Protein AF-A0A7N2LKW4-F1 (afdb_monomer)

Secondary structure (DSSP, 8-state):
----TT--EEE--TTTTTT-SEEEEES-TT--EEE-GGG-TT--EEEEES--HHHHHHHHHS--TT-EEEEE-SSS------

Nearest PDB structures (foldseek):
  8bya-assembly1_E  TM=6.193E-01  e=7.048E-01  Homo sapiens
  4fcg-assembly1_A  TM=6.625E-01  e=2.400E+00  Xanthomonas euvesicatoria pv. vesicatoria str. 85-10
  8xuq-assembly1_G  TM=7.001E-01  e=2.885E+00  Solanum lycopersicum
  4mqw-assembly1_X  TM=6.240E-01  e=4.166E+00  Homo sapiens
  8wvw-assembly1_A  TM=6.807E-01  e=5.660E+00  Homo sapiens

pLDDT: mean 71.63, std 17.66, range [34.56, 89.88]

Radius of gyration: 12.79 Å; Cα contacts (8 Å, |Δi|>4): 127; chains: 1; bounding box: 25×32×27 Å

Solvent-accessible surface area (backbone atoms only — not comparable to full-atom values): 5019 Å² total; per-residue (Å²): 136,88,79,51,56,80,40,40,68,48,79,38,50,84,74,40,64,59,80,37,42,68,48,78,50,65,49,34,49,48,38,73,44,80,45,42,67,86,39,31,80,45,44,48,37,38,40,45,32,59,57,33,70,69,42,49,54,55,50,68,70,51,76,61,87,75,49,56,71,47,75,51,84,58,90,88,85,86,78,81,92,122

Foldseek 3Di:
DDQPQQAQEDEADQVRPQQDQEAEDENNQNHDYDDDPVSNPNHQEYEYYNYHPNNVVVVVVVCPPRYPYDDPPDDDDDDDDD

Sequence (82 aa):
MSFLFNLEELILEEQALQKIVELEIVNCRSLKVLTGLENLKTLQQLNLTDMSKEFIATIEETKVPGSITCLYQRIEWCWTKI

Organism: Quercus lobata (NCBI:txid97700)

Mean predicted aligned error: 9.28 Å

Structure (mmCIF, N/CA/C/O backbone):
data_AF-A0A7N2LKW4-F1
#
_entry.id   AF-A0A7N2LKW4-F1
#
loop_
_atom_site.group_PDB
_atom_site.id
_atom_site.type_symbol
_atom_site.label_atom_id
_atom_site.label_alt_id
_atom_site.label_comp_id
_atom_site.label_asym_id
_atom_site.label_entity_id
_atom_site.label_seq_id
_atom_site.pdbx_PDB_ins_code
_atom_site.Cartn_x
_atom_site.Cartn_y
_atom_site.Cartn_z
_atom_site.occupancy
_atom_site.B_iso_or_equiv
_atom_site.auth_seq_id
_atom_site.auth_comp_id
_atom_site.auth_asym_id
_atom_site.auth_atom_id
_atom_site.pdbx_PDB_model_num
ATOM 1 N N . MET A 1 1 ? -16.317 4.273 -13.302 1.00 46.16 1 MET A N 1
ATOM 2 C CA . MET A 1 1 ? -14.980 3.781 -12.915 1.00 46.16 1 MET A CA 1
ATOM 3 C C . MET A 1 1 ? -13.951 4.782 -13.392 1.00 46.16 1 MET A C 1
ATOM 5 O O . MET A 1 1 ? -13.660 4.843 -14.578 1.00 46.16 1 MET A O 1
ATOM 9 N N . SER A 1 2 ? -13.503 5.649 -12.492 1.00 52.03 2 SER A N 1
ATOM 10 C CA . SER A 1 2 ? -12.416 6.595 -12.734 1.00 52.03 2 SER A CA 1
ATOM 11 C C . SER A 1 2 ? -11.101 5.873 -12.477 1.00 52.03 2 SER A C 1
ATOM 13 O O . SER A 1 2 ? -10.794 5.522 -11.343 1.00 52.03 2 SER A O 1
ATOM 15 N N . PHE A 1 3 ? -10.368 5.598 -13.546 1.00 58.16 3 PHE A N 1
ATOM 16 C CA . PHE A 1 3 ? -9.070 4.950 -13.473 1.00 58.16 3 PHE A CA 1
ATOM 17 C C . PHE A 1 3 ? -7.993 6.000 -13.197 1.00 58.16 3 PHE A C 1
ATOM 19 O O . PHE A 1 3 ? -7.828 6.951 -13.962 1.00 58.16 3 PHE A O 1
ATOM 26 N N . LEU A 1 4 ? -7.265 5.834 -12.098 1.00 72.25 4 LEU A N 1
ATOM 27 C CA . LEU A 1 4 ? -6.232 6.767 -11.660 1.00 72.25 4 LEU A CA 1
ATOM 28 C C . LEU A 1 4 ? -4.857 6.355 -12.210 1.00 72.25 4 LEU A C 1
ATOM 30 O O . LEU A 1 4 ? -3.905 6.146 -11.468 1.00 72.25 4 LEU A O 1
ATOM 34 N N . PHE A 1 5 ? -4.750 6.235 -13.537 1.00 74.81 5 PHE A N 1
ATOM 35 C CA . PHE A 1 5 ? -3.546 5.722 -14.210 1.00 74.81 5 PHE A CA 1
ATOM 36 C C . PHE A 1 5 ? -2.273 6.545 -13.945 1.00 74.81 5 PHE A C 1
ATOM 38 O O . PHE A 1 5 ? -1.166 6.024 -14.066 1.00 74.81 5 PHE A O 1
ATOM 45 N N . ASN A 1 6 ? -2.435 7.818 -13.581 1.00 83.19 6 ASN A N 1
ATOM 46 C CA . ASN A 1 6 ? -1.344 8.754 -13.306 1.00 83.19 6 ASN A CA 1
ATOM 47 C C . ASN A 1 6 ? -1.180 9.042 -11.806 1.00 83.19 6 ASN A C 1
ATOM 49 O O . ASN A 1 6 ? -0.510 10.003 -11.444 1.00 83.19 6 ASN A O 1
ATOM 53 N N . LEU A 1 7 ? -1.834 8.274 -10.929 1.00 86.56 7 LEU A N 1
ATOM 54 C CA . LEU A 1 7 ? -1.634 8.429 -9.494 1.00 86.56 7 LEU A CA 1
ATOM 55 C C . LEU A 1 7 ? -0.249 7.904 -9.131 1.00 86.56 7 LEU A C 1
ATOM 57 O O . LEU A 1 7 ? 0.003 6.706 -9.235 1.00 86.56 7 LEU A O 1
ATOM 61 N N . GLU A 1 8 ? 0.635 8.814 -8.734 1.00 89.88 8 GLU A N 1
ATOM 62 C CA . GLU A 1 8 ? 2.004 8.481 -8.329 1.00 89.88 8 GLU A C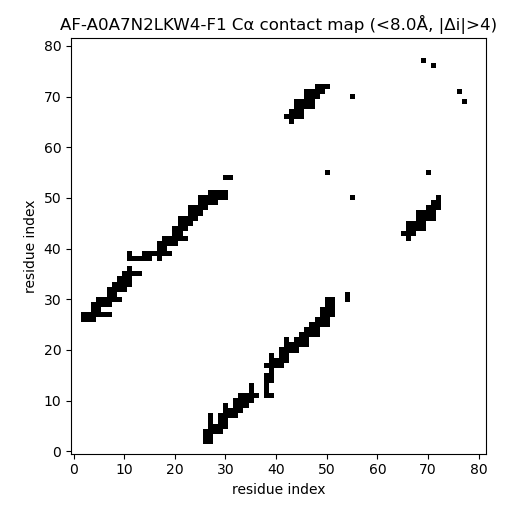A 1
ATOM 63 C C . GLU A 1 8 ? 2.150 8.331 -6.816 1.00 89.88 8 GLU A C 1
ATOM 65 O O . GLU A 1 8 ? 2.965 7.535 -6.346 1.00 89.88 8 GLU A O 1
ATOM 70 N N . GLU A 1 9 ? 1.323 9.043 -6.053 1.00 89.44 9 GLU A N 1
ATOM 71 C CA . GLU A 1 9 ? 1.408 9.095 -4.598 1.00 89.44 9 GLU A CA 1
ATOM 72 C C . GLU A 1 9 ? 0.015 8.989 -3.977 1.00 89.44 9 GLU A C 1
ATOM 74 O O . GLU A 1 9 ? -0.926 9.660 -4.406 1.00 89.44 9 GLU A O 1
ATOM 79 N N . LEU A 1 10 ? -0.109 8.149 -2.950 1.00 87.06 10 LEU A N 1
ATOM 80 C CA . LEU A 1 10 ? -1.288 8.053 -2.103 1.00 87.06 10 LEU A CA 1
ATOM 81 C C . LEU A 1 10 ? -0.859 8.233 -0.647 1.00 87.06 10 LEU A C 1
ATOM 83 O O . LEU A 1 10 ? -0.151 7.396 -0.087 1.00 87.06 10 LEU A O 1
ATOM 87 N N . ILE A 1 11 ? -1.300 9.337 -0.049 1.00 88.38 11 ILE A N 1
ATOM 88 C CA . ILE A 1 11 ? -0.964 9.718 1.322 1.00 88.38 11 ILE A CA 1
ATOM 89 C C . ILE A 1 11 ? -2.241 9.668 2.154 1.00 88.38 11 ILE A C 1
ATOM 91 O O . ILE A 1 11 ? -3.229 10.333 1.840 1.00 88.38 11 ILE A O 1
ATOM 95 N N . LEU A 1 12 ? -2.220 8.868 3.214 1.00 86.62 12 LEU A N 1
ATOM 96 C CA . LEU A 1 12 ? -3.317 8.742 4.162 1.00 86.62 12 LEU A CA 1
ATOM 97 C C . LEU A 1 12 ? -2.980 9.540 5.418 1.00 86.62 12 LEU A C 1
ATOM 99 O O . LEU A 1 12 ? -2.176 9.121 6.247 1.00 86.62 12 LEU A O 1
ATOM 103 N N . GLU A 1 13 ? -3.577 10.717 5.545 1.00 88.00 13 GLU A N 1
ATOM 104 C CA . GLU A 1 13 ? -3.323 11.596 6.685 1.00 88.00 13 GLU A CA 1
ATOM 105 C C . GLU A 1 13 ? -3.819 10.996 8.008 1.00 88.00 13 GLU A C 1
ATOM 107 O O . GLU A 1 13 ? -4.670 10.100 8.051 1.00 88.00 13 GLU A O 1
ATOM 112 N N . GLU A 1 14 ? -3.295 11.513 9.119 1.00 78.69 14 GLU A N 1
ATOM 113 C CA . GLU A 1 14 ? -3.812 11.181 10.440 1.00 78.69 14 GLU A CA 1
ATOM 114 C C . GLU A 1 14 ? -5.311 11.509 10.476 1.00 78.69 14 GLU A C 1
ATOM 116 O O . GLU A 1 14 ? -5.724 12.587 10.060 1.00 78.69 14 GLU A O 1
ATOM 121 N N . GLN A 1 15 ? -6.136 10.570 10.952 1.00 82.06 15 GLN A N 1
ATOM 122 C CA . GLN A 1 15 ? -7.607 10.648 10.932 1.00 82.06 15 GLN A CA 1
ATOM 123 C C . GLN A 1 15 ? -8.290 10.404 9.577 1.00 82.06 15 GLN A C 1
ATOM 125 O O . GLN A 1 15 ? -9.525 10.411 9.530 1.00 82.06 15 GLN A O 1
ATOM 130 N N . ALA A 1 16 ? -7.554 10.109 8.506 1.00 81.75 16 ALA A N 1
ATOM 131 C CA . ALA A 1 16 ? -8.164 9.657 7.263 1.00 81.75 16 ALA A CA 1
ATOM 132 C C . ALA A 1 16 ? -8.846 8.296 7.465 1.00 81.75 16 ALA A C 1
ATOM 134 O O . ALA A 1 16 ? -8.330 7.419 8.155 1.00 81.75 16 ALA A O 1
ATOM 135 N N . LEU A 1 17 ? -10.027 8.129 6.859 1.00 80.44 17 LEU A N 1
ATOM 136 C CA . LEU A 1 17 ? -10.703 6.836 6.707 1.00 80.44 17 LEU A CA 1
ATOM 137 C C . LEU A 1 17 ? -10.770 5.994 8.006 1.00 80.44 17 LEU A C 1
ATOM 139 O O . LEU A 1 17 ? -10.640 4.779 7.970 1.00 80.44 17 LEU A O 1
ATOM 143 N N . GLN A 1 18 ? -11.030 6.614 9.166 1.00 83.69 18 GLN A N 1
ATOM 144 C CA . GLN A 1 18 ? -10.934 5.952 10.487 1.00 83.69 18 GLN A CA 1
ATOM 145 C C . GLN A 1 18 ? -11.816 4.708 10.685 1.00 83.69 18 GLN A C 1
ATOM 147 O O . GLN A 1 18 ? -11.643 3.974 11.658 1.00 83.69 18 GLN A O 1
ATOM 152 N N . LYS A 1 19 ? -12.802 4.496 9.811 1.00 87.19 19 LYS A N 1
ATOM 153 C CA . LYS A 1 19 ? -13.738 3.365 9.855 1.00 87.19 19 LYS A CA 1
ATOM 154 C C . LYS A 1 19 ? -13.556 2.396 8.684 1.00 87.19 19 LYS A C 1
ATOM 156 O O . LYS A 1 19 ? -14.407 1.530 8.500 1.00 87.19 19 LYS A O 1
ATOM 161 N N . ILE A 1 20 ? -12.528 2.583 7.856 1.00 86.50 20 ILE A N 1
ATOM 162 C CA . ILE A 1 20 ? -12.313 1.729 6.695 1.00 86.50 20 ILE A CA 1
ATOM 163 C C . ILE A 1 20 ? -11.781 0.375 7.143 1.00 86.50 20 ILE A C 1
ATOM 165 O O . ILE A 1 20 ? -10.778 0.284 7.841 1.00 86.50 20 ILE A O 1
ATOM 169 N N . VAL A 1 21 ? -12.482 -0.675 6.737 1.00 86.38 21 VAL A N 1
ATOM 170 C CA . VAL A 1 21 ? -12.090 -2.056 7.029 1.00 86.38 21 VAL A CA 1
ATOM 171 C C . VAL A 1 21 ? -11.312 -2.647 5.855 1.00 86.38 21 VAL A C 1
ATOM 173 O O . VAL A 1 21 ? -10.369 -3.410 6.059 1.00 86.38 21 VAL A O 1
ATOM 176 N N . GLU A 1 22 ? -11.661 -2.242 4.635 1.00 85.00 22 GLU A N 1
ATOM 177 C CA . GLU A 1 22 ? -11.097 -2.768 3.394 1.00 85.00 22 GLU A CA 1
ATOM 178 C C . GLU A 1 22 ? -10.716 -1.610 2.470 1.00 85.00 22 GLU A C 1
ATOM 180 O O . GLU A 1 22 ? -11.534 -0.727 2.198 1.00 85.00 22 GLU A O 1
ATOM 185 N N . LEU A 1 23 ? -9.470 -1.610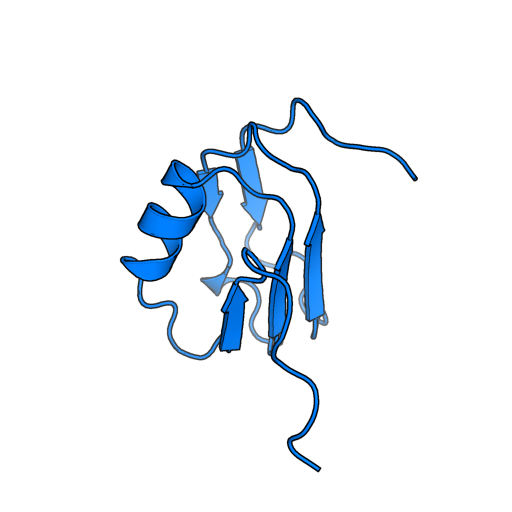 1.994 1.00 84.19 23 LEU A N 1
ATOM 186 C CA . LEU A 1 23 ? -8.969 -0.661 1.006 1.00 84.19 23 LEU A CA 1
ATOM 187 C C . LEU A 1 23 ? -8.543 -1.428 -0.243 1.00 84.19 23 LEU A C 1
ATOM 189 O O . LEU A 1 23 ? -7.696 -2.317 -0.174 1.00 84.19 23 LEU A O 1
ATOM 193 N N . GLU A 1 24 ? -9.121 -1.066 -1.383 1.00 85.31 24 GLU A N 1
ATOM 194 C CA . GLU A 1 24 ? -8.796 -1.662 -2.675 1.00 85.31 24 GLU A CA 1
ATOM 195 C C . GLU A 1 24 ? -8.181 -0.610 -3.601 1.00 85.31 24 GLU A C 1
ATOM 197 O O . GLU A 1 24 ? -8.769 0.445 -3.850 1.00 85.31 24 GLU A O 1
ATOM 202 N N . ILE A 1 25 ? -6.989 -0.905 -4.117 1.00 82.19 25 ILE A N 1
ATOM 203 C CA . ILE A 1 25 ? -6.293 -0.088 -5.110 1.00 82.19 25 ILE A CA 1
ATOM 204 C C . ILE A 1 25 ? -6.084 -0.955 -6.347 1.00 82.19 25 ILE A C 1
ATOM 206 O O . ILE A 1 25 ? -5.418 -1.991 -6.296 1.00 82.19 25 ILE A O 1
ATOM 210 N N . VAL A 1 26 ? -6.664 -0.521 -7.466 1.00 84.25 26 VAL A N 1
ATOM 211 C CA . VAL A 1 26 ? -6.687 -1.286 -8.717 1.00 84.25 26 VAL A CA 1
ATOM 212 C C . VAL A 1 26 ? -6.071 -0.474 -9.849 1.00 84.25 26 VAL A C 1
ATOM 214 O O . VAL A 1 26 ? -6.418 0.693 -10.040 1.00 84.25 26 VAL A O 1
ATOM 217 N N . ASN A 1 27 ? -5.194 -1.108 -10.631 1.00 84.19 27 ASN A N 1
ATOM 218 C CA . ASN A 1 27 ? -4.617 -0.570 -11.868 1.00 84.19 27 ASN A CA 1
ATOM 219 C C . ASN A 1 27 ? -3.897 0.784 -11.685 1.00 84.19 27 ASN A C 1
ATOM 221 O O . ASN A 1 27 ? -3.903 1.651 -12.562 1.00 84.19 27 ASN A O 1
ATOM 225 N N . CYS A 1 28 ? -3.265 0.979 -10.525 1.00 86.44 28 CYS A N 1
ATOM 226 C CA . CYS A 1 28 ? -2.456 2.159 -10.219 1.00 86.44 28 CYS A CA 1
ATOM 227 C C . CYS A 1 28 ? -0.972 1.855 -10.471 1.00 86.44 28 CYS A C 1
ATOM 229 O O . CYS A 1 28 ? -0.145 1.872 -9.566 1.00 86.44 28 CYS A O 1
ATOM 231 N N . ARG A 1 29 ? -0.621 1.547 -11.727 1.00 83.56 29 ARG A N 1
ATOM 232 C CA . ARG A 1 29 ? 0.744 1.132 -12.116 1.00 83.56 29 ARG A CA 1
ATOM 233 C C . ARG A 1 29 ? 1.803 2.228 -11.957 1.00 83.56 29 ARG A C 1
ATOM 235 O O . ARG A 1 29 ? 2.983 1.913 -11.850 1.00 83.56 29 ARG A O 1
ATOM 242 N N . SER A 1 30 ? 1.384 3.490 -11.928 1.00 88.12 30 SER A N 1
ATOM 243 C CA . SER A 1 30 ? 2.270 4.637 -11.700 1.00 88.12 30 SER A CA 1
ATOM 244 C C . SER A 1 30 ? 2.499 4.933 -10.216 1.00 88.12 30 SER A C 1
ATOM 246 O O . SER A 1 30 ? 3.335 5.781 -9.914 1.00 88.12 30 SER A O 1
ATOM 248 N N . LEU A 1 31 ? 1.794 4.246 -9.304 1.00 86.81 31 LEU A N 1
ATOM 249 C CA . LEU A 1 31 ? 1.900 4.479 -7.867 1.00 86.81 31 LEU A CA 1
ATOM 250 C C . LEU A 1 31 ? 3.275 4.029 -7.377 1.00 86.81 31 LEU A C 1
ATOM 252 O O . LEU A 1 31 ? 3.657 2.869 -7.530 1.00 86.81 31 LEU A O 1
ATOM 256 N N . LYS A 1 32 ? 4.013 4.967 -6.796 1.00 85.94 32 LYS A N 1
ATOM 257 C CA . LYS A 1 32 ? 5.357 4.766 -6.244 1.00 85.94 32 LYS A CA 1
ATOM 258 C C . LYS A 1 32 ? 5.352 4.884 -4.729 1.00 85.94 32 LYS A C 1
ATOM 260 O O . LYS A 1 32 ? 6.137 4.217 -4.067 1.00 85.94 32 LYS A O 1
ATOM 265 N N . VAL A 1 33 ? 4.476 5.732 -4.192 1.00 83.31 33 VAL A N 1
ATOM 266 C CA . VAL A 1 33 ? 4.433 6.058 -2.767 1.00 83.31 33 VAL A CA 1
ATOM 267 C C . VAL A 1 33 ? 3.053 5.737 -2.208 1.00 83.31 33 VAL A C 1
ATOM 269 O O . VAL A 1 33 ? 2.045 6.248 -2.691 1.00 83.31 33 VAL A O 1
ATOM 272 N N . LEU A 1 34 ? 3.027 4.904 -1.168 1.00 84.69 34 LEU A N 1
ATOM 273 C CA . LEU A 1 34 ? 1.856 4.640 -0.340 1.00 84.69 34 LEU A CA 1
ATOM 274 C C . LEU A 1 34 ? 2.265 4.781 1.124 1.00 84.69 34 LEU A C 1
ATOM 276 O O . LEU A 1 34 ? 3.027 3.961 1.633 1.00 84.69 34 LEU A O 1
ATOM 280 N N . THR A 1 35 ? 1.788 5.830 1.784 1.00 84.94 35 THR A N 1
ATOM 281 C CA . THR A 1 35 ? 2.159 6.154 3.170 1.00 84.94 35 THR A CA 1
ATOM 282 C C . THR A 1 35 ? 0.929 6.458 4.014 1.00 84.94 35 THR A C 1
ATOM 284 O O . THR A 1 35 ? -0.134 6.801 3.491 1.00 84.94 35 THR A O 1
ATOM 287 N N . GLY A 1 36 ? 1.059 6.312 5.336 1.00 81.06 36 GLY A N 1
ATOM 288 C CA . GLY A 1 36 ? -0.036 6.572 6.266 1.00 81.06 36 GLY A CA 1
ATOM 289 C C . GLY A 1 36 ? -1.011 5.405 6.435 1.00 81.06 36 GLY A C 1
ATOM 290 O O . GLY A 1 36 ? -2.095 5.588 6.988 1.00 81.06 36 GLY A O 1
ATOM 291 N N . LEU A 1 37 ? -0.652 4.193 5.996 1.00 81.00 37 LEU A N 1
ATOM 292 C CA . LEU A 1 37 ? -1.437 2.984 6.287 1.00 81.00 37 LEU A CA 1
ATOM 293 C C . LEU A 1 37 ? -1.538 2.737 7.800 1.00 81.00 37 LEU A C 1
ATOM 295 O O . LEU A 1 37 ? -2.562 2.265 8.283 1.00 81.00 37 LEU A O 1
ATOM 299 N N . GLU A 1 38 ? -0.516 3.130 8.560 1.00 79.50 38 GLU A N 1
ATOM 300 C CA . GLU A 1 38 ? -0.490 3.110 10.021 1.00 79.50 38 GLU A CA 1
ATOM 301 C C . GLU A 1 38 ? -1.579 3.982 10.669 1.00 79.50 38 GLU A C 1
ATOM 303 O O . GLU A 1 38 ? -1.982 3.729 11.808 1.00 79.50 38 GLU A O 1
ATOM 308 N N . ASN A 1 39 ? -2.101 4.977 9.943 1.00 83.50 39 ASN A N 1
ATOM 309 C 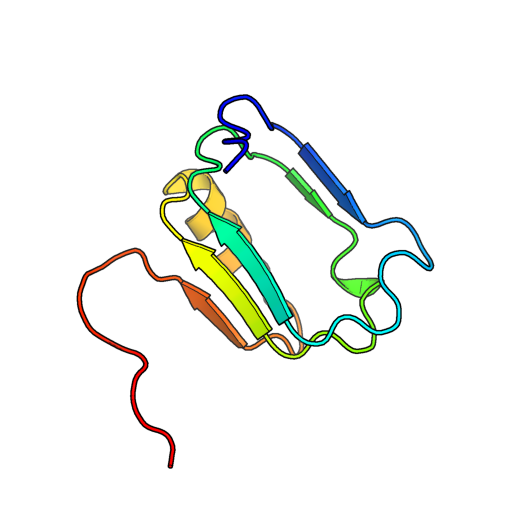CA . ASN A 1 39 ? -3.188 5.830 10.420 1.00 83.50 39 ASN A CA 1
ATOM 310 C C . ASN A 1 39 ? -4.550 5.125 10.334 1.00 83.50 39 ASN A C 1
ATOM 312 O O . ASN A 1 39 ? -5.490 5.499 11.045 1.00 83.50 39 ASN A O 1
ATOM 316 N N . LEU A 1 40 ? -4.663 4.071 9.516 1.00 83.00 40 LEU A N 1
ATOM 317 C CA . LEU A 1 40 ? -5.890 3.304 9.321 1.00 83.00 40 LEU A CA 1
ATOM 318 C C . LEU A 1 40 ? -6.056 2.227 10.399 1.00 83.00 40 LEU A C 1
ATOM 320 O O . LEU A 1 40 ? -5.928 1.030 10.159 1.00 83.00 40 LEU A O 1
ATOM 324 N N . LYS A 1 41 ? -6.405 2.662 11.613 1.00 81.25 41 LYS A N 1
ATOM 325 C CA . LYS A 1 41 ? -6.530 1.798 12.806 1.00 81.25 41 LYS A CA 1
ATOM 326 C C . LYS A 1 41 ? -7.538 0.648 12.678 1.00 81.25 41 LYS A C 1
ATOM 328 O O . LYS A 1 41 ? -7.495 -0.281 13.479 1.00 81.25 41 LYS A O 1
ATOM 333 N N . THR A 1 42 ? -8.482 0.745 11.745 1.00 84.44 42 THR A N 1
ATOM 334 C CA . THR A 1 42 ? -9.552 -0.242 11.532 1.00 84.44 42 THR A CA 1
ATOM 335 C C . THR A 1 42 ? -9.361 -1.080 10.271 1.00 84.44 42 THR A C 1
ATOM 337 O O . THR A 1 42 ? -10.155 -1.996 10.049 1.00 84.44 42 THR A O 1
ATOM 340 N N . LEU A 1 43 ? -8.309 -0.816 9.487 1.00 83.38 43 LEU A N 1
ATOM 341 C CA . LEU A 1 43 ? -8.038 -1.536 8.250 1.00 83.38 43 LEU A CA 1
ATOM 342 C C . LEU A 1 43 ? -7.628 -2.974 8.562 1.00 83.38 43 LEU A C 1
ATOM 344 O O . LEU A 1 43 ? -6.677 -3.224 9.299 1.00 83.38 43 LEU A O 1
ATOM 348 N N . GLN A 1 44 ? -8.355 -3.918 7.979 1.00 82.38 44 GLN A N 1
ATOM 349 C CA . GLN A 1 44 ? -8.097 -5.351 8.102 1.00 82.38 44 GLN A CA 1
ATOM 350 C C . GLN A 1 44 ? -7.573 -5.938 6.792 1.00 82.38 44 GLN A C 1
ATOM 352 O O . GLN A 1 44 ? -6.777 -6.878 6.813 1.00 82.38 44 GLN A O 1
ATOM 357 N N . GLN A 1 45 ? -8.005 -5.384 5.655 1.00 80.06 45 GLN A N 1
ATOM 358 C CA . GLN A 1 45 ? -7.651 -5.886 4.331 1.00 80.06 45 GLN A CA 1
ATOM 359 C C . GLN A 1 45 ? -7.163 -4.761 3.421 1.00 80.06 45 GLN A C 1
ATOM 361 O O . GLN A 1 45 ? -7.833 -3.741 3.254 1.00 80.06 45 GLN A O 1
ATOM 366 N N . LEU A 1 46 ? -6.003 -4.983 2.804 1.00 81.62 46 LEU A N 1
ATOM 367 C CA . LEU A 1 46 ? -5.462 -4.143 1.744 1.00 81.62 46 LEU A CA 1
ATOM 368 C C . LEU A 1 46 ? -5.310 -4.998 0.486 1.00 81.62 46 LEU A C 1
ATOM 370 O O . LEU A 1 46 ? -4.474 -5.905 0.437 1.00 81.62 46 LEU A O 1
ATOM 374 N N . ASN A 1 47 ? -6.119 -4.685 -0.521 1.00 81.88 47 ASN A N 1
ATOM 375 C CA . ASN A 1 47 ? -6.132 -5.374 -1.801 1.00 81.88 47 ASN A CA 1
ATOM 376 C C . ASN A 1 47 ? -5.436 -4.505 -2.846 1.00 81.88 47 ASN A C 1
ATOM 378 O O . ASN A 1 47 ? -5.877 -3.395 -3.149 1.00 81.88 47 ASN A O 1
ATOM 382 N N . LEU A 1 48 ? -4.335 -5.021 -3.385 1.00 80.12 48 LEU A N 1
ATOM 383 C CA . LEU A 1 48 ? -3.552 -4.372 -4.428 1.00 80.12 48 LEU A CA 1
ATOM 384 C C . LEU A 1 48 ? -3.639 -5.224 -5.694 1.00 80.12 48 LEU A C 1
ATOM 386 O O . LEU A 1 48 ? -3.085 -6.324 -5.749 1.00 80.12 48 LEU A O 1
ATOM 390 N N . THR A 1 49 ? -4.323 -4.707 -6.711 1.00 82.25 49 THR A N 1
ATOM 391 C CA . THR A 1 49 ? -4.599 -5.434 -7.956 1.00 82.25 49 THR A CA 1
ATOM 392 C C . THR A 1 49 ? -4.014 -4.681 -9.144 1.00 82.25 49 THR A C 1
ATOM 394 O O . THR A 1 49 ? -4.223 -3.478 -9.286 1.00 82.25 49 THR A O 1
ATOM 397 N N . ASP A 1 50 ? -3.312 -5.386 -10.035 1.00 81.50 50 ASP A N 1
ATOM 398 C CA . ASP A 1 50 ? -2.725 -4.803 -11.258 1.00 81.50 50 ASP A CA 1
ATOM 399 C C . ASP A 1 50 ? -1.807 -3.588 -10.976 1.00 81.50 50 ASP A C 1
ATOM 401 O O . ASP A 1 50 ? -1.860 -2.546 -11.631 1.00 81.50 50 ASP A O 1
ATOM 405 N N . MET A 1 51 ? -0.976 -3.715 -9.937 1.00 82.62 51 MET A N 1
ATOM 406 C CA . MET A 1 51 ? 0.051 -2.734 -9.561 1.00 82.62 51 MET A CA 1
ATOM 407 C C . MET A 1 51 ? 1.375 -2.997 -10.293 1.00 82.62 51 MET A C 1
ATOM 409 O O . MET A 1 51 ? 1.582 -4.086 -10.832 1.00 82.62 51 MET A O 1
ATOM 413 N N . SER A 1 52 ? 2.301 -2.033 -10.290 1.00 84.31 52 SER A N 1
ATOM 414 C CA . SER A 1 52 ? 3.663 -2.258 -10.800 1.00 84.31 52 SER A CA 1
ATOM 415 C C . SER A 1 52 ? 4.429 -3.248 -9.915 1.00 84.31 52 SER A C 1
ATOM 417 O O . SER A 1 52 ? 4.209 -3.332 -8.706 1.00 84.31 52 SER A O 1
ATOM 419 N N . LYS A 1 53 ? 5.322 -4.041 -10.516 1.00 80.44 53 LYS A N 1
ATOM 420 C CA . LYS A 1 53 ? 6.083 -5.074 -9.788 1.00 80.44 53 LYS A CA 1
ATOM 421 C C . LYS A 1 53 ? 7.040 -4.457 -8.775 1.00 80.44 53 LYS A C 1
ATOM 423 O O . LYS A 1 53 ? 7.232 -5.008 -7.700 1.00 80.44 53 LYS A O 1
ATOM 428 N N . GLU A 1 54 ? 7.601 -3.307 -9.122 1.00 81.81 54 GLU A N 1
ATOM 429 C CA . GLU A 1 54 ? 8.508 -2.524 -8.292 1.00 81.81 54 GLU A CA 1
ATOM 430 C C . GLU A 1 54 ? 7.803 -2.044 -7.017 1.00 81.81 54 GLU A C 1
ATOM 432 O O . GLU A 1 54 ? 8.340 -2.166 -5.915 1.00 81.81 54 GLU A O 1
ATOM 437 N N . PHE A 1 55 ? 6.565 -1.561 -7.154 1.00 81.56 55 PHE A N 1
ATOM 438 C CA . PHE A 1 55 ? 5.758 -1.137 -6.015 1.00 81.56 55 PHE A CA 1
ATOM 439 C C . PHE A 1 55 ? 5.375 -2.319 -5.118 1.00 81.56 55 PHE A C 1
ATOM 441 O O . PHE A 1 55 ? 5.504 -2.227 -3.899 1.00 81.56 55 PHE A O 1
ATOM 448 N N . ILE A 1 56 ? 4.968 -3.450 -5.707 1.00 77.19 56 ILE A N 1
ATOM 449 C CA . ILE A 1 56 ? 4.647 -4.655 -4.932 1.00 77.19 56 ILE A CA 1
ATOM 450 C C . ILE A 1 56 ? 5.857 -5.156 -4.137 1.00 77.19 56 ILE A C 1
ATOM 452 O O . ILE A 1 56 ? 5.718 -5.404 -2.943 1.00 77.19 56 ILE A O 1
ATOM 456 N N . ALA A 1 57 ? 7.041 -5.224 -4.752 1.00 77.44 57 ALA A N 1
ATOM 457 C CA . ALA A 1 57 ? 8.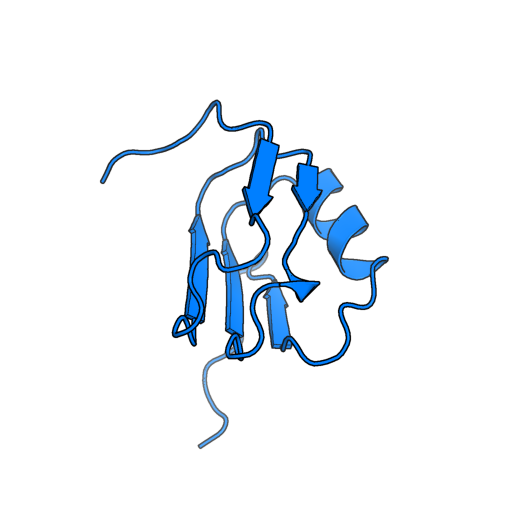267 -5.620 -4.057 1.00 77.44 57 ALA A CA 1
ATOM 458 C C . ALA A 1 57 ? 8.579 -4.694 -2.865 1.00 77.44 57 ALA A C 1
ATOM 460 O O . ALA A 1 57 ? 8.909 -5.165 -1.780 1.00 77.44 57 ALA A O 1
ATOM 461 N N . THR A 1 58 ? 8.385 -3.382 -3.041 1.00 77.12 58 THR A N 1
ATOM 462 C CA . THR A 1 58 ? 8.572 -2.387 -1.970 1.00 77.12 58 THR A CA 1
ATOM 463 C C . THR A 1 58 ? 7.615 -2.635 -0.797 1.00 77.12 58 THR A C 1
ATOM 465 O O . THR A 1 58 ? 8.029 -2.581 0.359 1.00 77.12 58 THR A O 1
ATOM 468 N N . ILE A 1 59 ? 6.345 -2.949 -1.082 1.00 74.00 59 ILE A N 1
ATOM 469 C CA . ILE A 1 59 ? 5.334 -3.215 -0.050 1.00 74.00 59 ILE A CA 1
ATOM 470 C C . ILE A 1 59 ? 5.572 -4.556 0.665 1.00 74.00 59 ILE A C 1
ATOM 472 O O . ILE A 1 59 ? 5.359 -4.637 1.872 1.00 74.00 59 ILE A O 1
ATOM 476 N N . GLU A 1 60 ? 6.029 -5.599 -0.035 1.00 67.56 60 GLU A N 1
ATOM 477 C CA . GLU A 1 60 ? 6.369 -6.899 0.571 1.00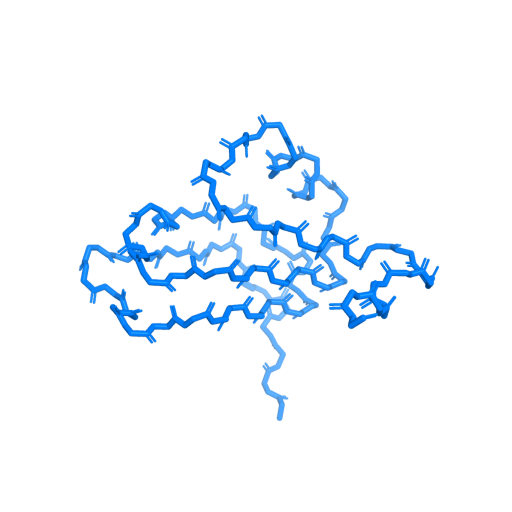 67.56 60 GLU A CA 1
ATOM 478 C C . GLU A 1 60 ? 7.544 -6.800 1.556 1.00 67.56 60 GLU A C 1
ATOM 480 O O . GLU A 1 60 ? 7.547 -7.461 2.599 1.00 67.56 60 GLU A O 1
ATOM 485 N N . GLU A 1 61 ? 8.532 -5.957 1.250 1.00 66.38 61 GLU A N 1
ATOM 486 C CA . GLU A 1 61 ? 9.671 -5.691 2.133 1.00 66.38 61 GLU A CA 1
ATOM 487 C C . GLU A 1 61 ? 9.255 -4.898 3.379 1.00 66.38 61 GLU A C 1
ATOM 489 O O . GLU A 1 61 ? 9.726 -5.168 4.492 1.00 66.38 61 GLU A O 1
ATOM 494 N N . THR A 1 62 ? 8.318 -3.960 3.226 1.00 61.09 62 THR A N 1
ATOM 495 C CA . THR A 1 6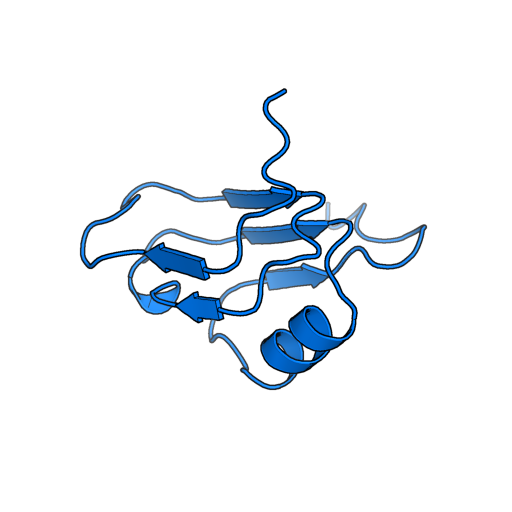2 ? 7.704 -3.258 4.352 1.00 61.09 62 THR A CA 1
ATOM 496 C C . THR A 1 62 ? 6.682 -4.169 5.024 1.00 61.09 62 THR A C 1
ATOM 498 O O . THR A 1 62 ? 5.502 -4.152 4.699 1.00 61.09 62 THR A O 1
ATOM 501 N N . LYS A 1 63 ? 7.109 -4.990 5.988 1.00 53.94 63 LYS A N 1
ATOM 502 C CA . LYS A 1 63 ? 6.196 -5.772 6.841 1.00 53.94 63 LYS A CA 1
ATOM 503 C C . LYS A 1 63 ? 5.215 -4.842 7.565 1.00 53.94 63 LYS A C 1
ATOM 505 O O . LYS A 1 63 ? 5.500 -4.411 8.679 1.00 53.94 63 LYS A O 1
ATOM 510 N N . VAL A 1 64 ? 4.069 -4.539 6.955 1.00 53.75 64 VAL A N 1
ATOM 511 C CA . VAL A 1 64 ? 2.994 -3.770 7.588 1.00 53.75 64 VAL A CA 1
ATOM 512 C C . VAL A 1 64 ? 2.387 -4.661 8.677 1.00 53.75 64 VAL A C 1
ATOM 514 O O . VAL A 1 64 ? 1.802 -5.702 8.363 1.00 53.75 64 VAL A O 1
ATOM 517 N N . PRO A 1 65 ? 2.553 -4.330 9.969 1.00 40.62 65 PRO A N 1
ATOM 518 C CA . PRO A 1 65 ? 2.100 -5.196 11.044 1.00 40.62 65 PRO A CA 1
ATOM 519 C C . PRO A 1 65 ? 0.567 -5.168 11.111 1.00 40.62 65 PRO A C 1
ATOM 521 O O . PRO A 1 65 ? -0.028 -4.163 11.482 1.00 40.62 65 PRO A O 1
ATOM 524 N N . GLY A 1 66 ? -0.075 -6.283 10.753 1.00 41.06 66 GLY A N 1
ATOM 525 C CA . GLY A 1 66 ? -1.512 -6.503 10.961 1.00 41.06 66 GLY A CA 1
AT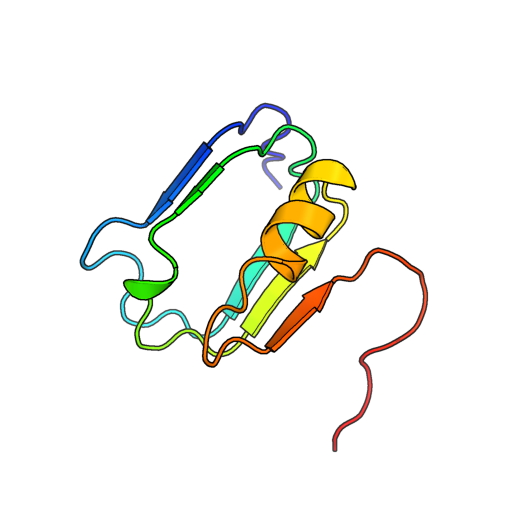OM 526 C C . GLY A 1 66 ? -2.406 -6.407 9.722 1.00 41.06 66 GLY A C 1
ATOM 527 O O . GLY A 1 66 ? -3.572 -6.774 9.817 1.00 41.06 66 GLY A O 1
ATOM 528 N N . SER A 1 67 ? -1.887 -5.990 8.563 1.00 46.25 67 SER A N 1
ATOM 529 C CA . SER A 1 67 ? -2.647 -6.020 7.306 1.00 46.25 67 SER A CA 1
ATOM 530 C C . SER A 1 67 ? -2.370 -7.321 6.558 1.00 46.25 67 SER A C 1
ATOM 532 O O . SER A 1 67 ? -1.223 -7.627 6.237 1.00 46.25 67 SER A O 1
ATOM 534 N N . ILE A 1 68 ? -3.414 -8.101 6.274 1.00 49.47 68 ILE A N 1
ATOM 535 C CA . ILE A 1 68 ? -3.325 -9.214 5.325 1.00 49.47 68 ILE A CA 1
ATOM 536 C C . ILE A 1 68 ? -3.250 -8.570 3.937 1.00 49.47 68 ILE A C 1
ATOM 538 O O . ILE A 1 68 ? -4.274 -8.234 3.346 1.00 49.47 68 ILE A O 1
ATOM 542 N N . THR A 1 69 ? -2.040 -8.309 3.447 1.00 51.81 69 THR A N 1
ATOM 543 C CA . THR A 1 69 ? -1.824 -7.794 2.092 1.00 51.81 69 THR A CA 1
ATOM 544 C C . THR A 1 69 ? -2.111 -8.918 1.105 1.00 51.81 69 THR A C 1
ATOM 546 O O . THR A 1 69 ? -1.364 -9.894 1.026 1.00 51.81 69 THR A O 1
ATOM 549 N N . CYS A 1 70 ? -3.214 -8.813 0.365 1.00 49.78 70 CYS A N 1
ATOM 550 C CA . CYS A 1 70 ? -3.525 -9.763 -0.695 1.00 49.78 70 CYS A CA 1
ATOM 551 C C . CYS A 1 70 ? -2.979 -9.214 -2.014 1.00 49.78 70 CYS A C 1
ATOM 553 O O . CYS A 1 70 ? -3.565 -8.332 -2.644 1.00 49.78 70 CYS A O 1
ATOM 555 N N . LEU A 1 71 ? -1.799 -9.704 -2.389 1.00 51.41 71 LEU A N 1
ATOM 556 C CA . LEU A 1 71 ? -1.100 -9.306 -3.603 1.00 51.41 71 LEU A CA 1
ATOM 557 C C . LEU A 1 71 ? -1.567 -10.183 -4.761 1.00 51.41 71 LEU A C 1
ATOM 559 O O . LEU A 1 71 ? -0.968 -11.208 -5.086 1.00 51.41 71 LEU A O 1
ATOM 563 N N . TYR A 1 72 ? -2.666 -9.785 -5.396 1.00 50.41 72 TYR A N 1
ATOM 564 C CA . TYR A 1 72 ? -3.147 -10.443 -6.606 1.00 50.41 72 TYR A CA 1
ATOM 565 C C . TYR A 1 72 ? -2.320 -9.981 -7.812 1.00 50.41 72 TYR A C 1
ATOM 567 O O . TYR A 1 72 ? -2.749 -9.146 -8.606 1.00 50.41 72 TYR A O 1
ATOM 575 N N . GLN A 1 73 ? -1.119 -10.543 -7.972 1.00 48.19 73 GLN A N 1
ATOM 576 C CA . GLN A 1 73 ? -0.365 -10.435 -9.230 1.00 48.19 73 GLN A CA 1
ATOM 577 C C . GLN A 1 73 ? -0.343 -11.712 -10.069 1.00 48.19 73 GLN A C 1
ATOM 579 O O . GLN A 1 73 ? 0.220 -11.712 -11.164 1.00 48.19 73 GLN A O 1
ATOM 584 N N . ARG A 1 74 ? -1.014 -12.787 -9.656 1.00 37.44 74 ARG A N 1
ATOM 585 C CA . ARG A 1 74 ? -1.269 -13.915 -10.549 1.00 37.44 74 ARG A CA 1
ATOM 586 C C . ARG A 1 74 ? -2.622 -14.532 -10.262 1.00 37.44 74 ARG A C 1
ATOM 588 O O . ARG A 1 74 ? -3.031 -14.688 -9.120 1.00 37.44 74 ARG A O 1
ATOM 595 N N . ILE A 1 75 ? -3.293 -14.814 -11.370 1.00 41.28 75 ILE A N 1
ATOM 596 C CA . ILE A 1 75 ? -4.456 -15.674 -11.527 1.00 41.28 75 ILE A CA 1
ATOM 597 C C . ILE A 1 75 ? -4.361 -16.813 -10.504 1.00 41.28 75 ILE A C 1
ATOM 599 O O . ILE A 1 75 ? -3.324 -17.470 -10.440 1.00 41.28 75 ILE A O 1
ATOM 603 N N . GLU A 1 76 ? -5.439 -17.004 -9.740 1.00 39.31 76 GLU A N 1
ATOM 604 C CA . GLU A 1 76 ? -5.613 -18.061 -8.741 1.00 39.31 76 GLU A CA 1
ATOM 605 C C . GLU A 1 76 ? -4.799 -17.916 -7.428 1.00 39.31 76 GLU A C 1
ATOM 607 O O . GLU A 1 76 ? -3.724 -18.481 -7.286 1.00 39.31 76 GLU A O 1
ATOM 612 N N . TRP A 1 77 ? -5.380 -17.241 -6.417 1.00 39.84 77 TRP A N 1
ATOM 613 C CA . TRP A 1 77 ? -5.746 -17.806 -5.091 1.00 39.84 77 TRP A CA 1
ATOM 614 C C . TRP A 1 77 ? -5.920 -16.724 -4.011 1.00 39.84 77 TRP A C 1
ATOM 616 O O . TRP A 1 77 ? -4.956 -16.152 -3.521 1.00 39.84 77 TRP A O 1
ATOM 626 N N . CYS A 1 78 ? -7.170 -16.527 -3.593 1.00 37.19 78 CYS A N 1
ATOM 627 C CA . CYS A 1 78 ? -7.600 -16.335 -2.202 1.00 37.19 78 CYS A CA 1
ATOM 628 C C . CYS A 1 78 ? -9.137 -16.390 -2.179 1.00 37.19 78 CYS A C 1
ATOM 630 O O . CYS A 1 78 ? -9.827 -15.470 -1.749 1.00 37.19 78 CYS A O 1
ATOM 632 N N . TRP A 1 79 ? -9.695 -17.485 -2.701 1.00 34.56 79 TRP A N 1
ATOM 633 C CA . TRP A 1 79 ? -10.964 -17.972 -2.173 1.00 34.56 79 TRP A CA 1
ATOM 634 C C . TRP A 1 79 ? -10.639 -19.031 -1.127 1.00 34.56 79 TRP A C 1
ATOM 636 O O . TRP A 1 79 ? -9.668 -19.770 -1.262 1.00 34.56 79 TRP A O 1
ATOM 646 N N . THR A 1 80 ? -11.483 -19.081 -0.103 1.00 36.41 80 THR A N 1
ATOM 647 C CA . THR A 1 80 ? -11.499 -20.014 1.033 1.00 36.41 80 THR A CA 1
ATOM 648 C C . THR A 1 80 ? -10.472 -19.791 2.145 1.00 36.41 80 THR A C 1
ATOM 650 O O . THR A 1 80 ? -9.414 -20.405 2.210 1.00 36.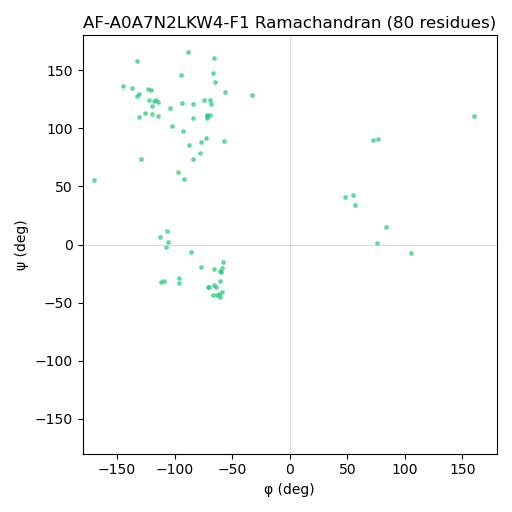41 80 THR A O 1
ATOM 653 N N . LYS A 1 81 ? -10.899 -19.005 3.138 1.00 36.50 81 LYS A N 1
ATOM 654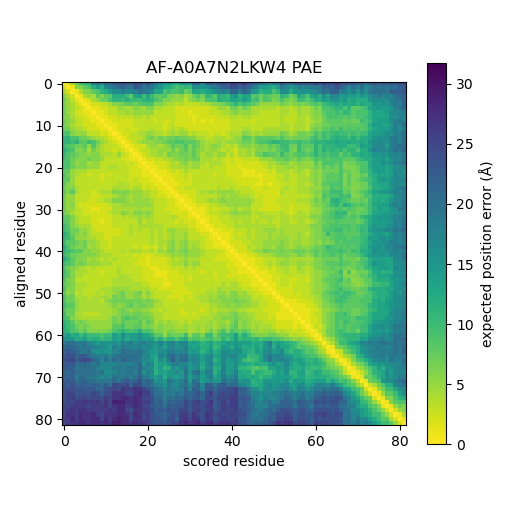 C CA . LYS A 1 81 ? -11.030 -19.539 4.502 1.00 36.50 81 LYS A CA 1
ATOM 655 C C . LYS A 1 81 ? -12.427 -19.216 5.049 1.00 36.50 81 LYS A C 1
ATOM 657 O O . LYS A 1 81 ? -12.595 -18.314 5.862 1.00 36.50 81 LYS A O 1
ATOM 662 N N . ILE A 1 82 ? -13.417 -19.941 4.527 1.00 37.62 82 ILE A N 1
ATOM 663 C CA . ILE A 1 82 ? -14.478 -20.534 5.354 1.00 37.62 82 ILE A CA 1
ATOM 664 C C . ILE A 1 82 ? -14.046 -21.980 5.570 1.00 37.62 82 ILE A C 1
ATOM 666 O O . ILE A 1 82 ? -13.540 -22.559 4.579 1.00 37.62 82 ILE A O 1
#